Protein AF-A4BUB8-F1 (afdb_monomer)

Secondary structure (DSSP, 8-state):
--TTSSHHHHHHHHHHHHGGGS---------SS-------------------HHHHHHHHH-HHHHT--GGGSPPTTS----

Foldseek 3Di:
DPPPVPVVVVVVVVVVVVVVPDDPPDDDDDDPDDDDDDDDDDDDDDPDDDDDPVRLVVCCVCVVVVVHDNVPRDDPVPDDDD

pLDDT: mean 70.55, std 11.62, range [41.34, 89.75]

Radius of gyration: 38.13 Å; Cα contacts (8 Å, |Δi|>4): 11; chains: 1; bounding box: 90×34×76 Å

Organism: NCBI:txid314278

Solvent-accessible surface area (backbone atoms only — not comparable to full-atom values): 6020 Å² total; per-residue (Å²): 145,73,79,82,72,63,70,64,59,58,60,58,60,59,57,58,62,68,71,75,66,84,70,81,79,80,79,87,75,80,70,96,62,81,86,81,84,87,76,90,79,82,86,82,82,79,84,81,81,85,76,57,70,70,56,52,53,54,42,69,74,40,28,78,84,72,75,48,60,81,85,77,54,82,61,91,83,75,67,89,79,131

Sequence (82 aa):
MIHRLKSGGALLLVLGTLLGGCSPTVKLQAPDEPIRFDVNINITEQKRLQIDQELLELIKRNPELFGVTPEQLPNAATGSEK

Mean predicted aligned error: 18.93 Å

Structure (mmCIF, N/CA/C/O backbone):
data_AF-A4BUB8-F1
#
_entry.id   AF-A4BUB8-F1
#
loop_
_atom_site.group_PDB
_atom_site.id
_atom_site.type_symbol
_atom_site.label_atom_id
_atom_site.label_alt_id
_atom_site.label_comp_id
_atom_site.label_asym_id
_atom_site.label_entity_id
_atom_site.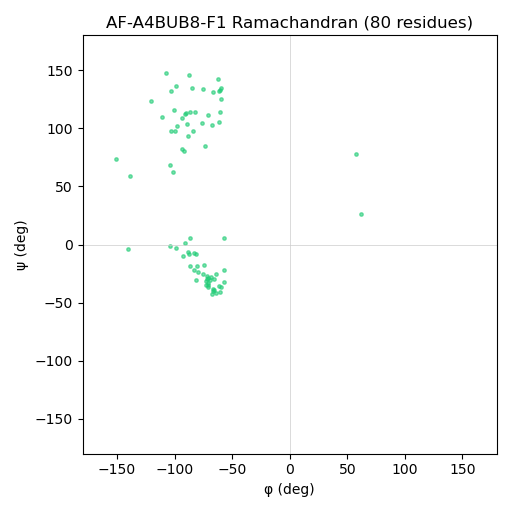label_seq_id
_atom_site.pdbx_PDB_ins_code
_atom_site.Cartn_x
_atom_site.Cartn_y
_atom_site.Cartn_z
_atom_site.occupancy
_atom_site.B_iso_or_equiv
_atom_site.auth_seq_id
_atom_site.auth_comp_id
_atom_site.auth_asym_id
_atom_site.auth_atom_id
_atom_site.pdbx_PDB_model_num
ATOM 1 N N . MET A 1 1 ? 66.379 8.633 -48.180 1.00 47.12 1 MET A N 1
ATOM 2 C CA . MET A 1 1 ? 65.949 9.752 -47.310 1.00 47.12 1 MET A CA 1
ATOM 3 C C . MET A 1 1 ? 64.411 9.818 -47.297 1.00 47.12 1 MET A C 1
ATOM 5 O O . MET A 1 1 ? 63.841 10.716 -47.882 1.00 47.12 1 MET A O 1
ATOM 9 N N . ILE A 1 2 ? 63.715 8.806 -46.743 1.00 55.59 2 ILE A N 1
ATOM 10 C CA . ILE A 1 2 ? 62.229 8.694 -46.842 1.00 55.59 2 ILE A CA 1
ATOM 11 C C . ILE A 1 2 ? 61.584 8.191 -45.523 1.00 55.59 2 ILE A C 1
ATOM 13 O O . ILE A 1 2 ? 60.369 8.153 -45.375 1.00 55.59 2 ILE A O 1
ATOM 17 N N . HIS A 1 3 ? 62.379 7.852 -44.499 1.00 52.59 3 HIS A N 1
ATOM 18 C CA . HIS A 1 3 ? 61.875 7.240 -43.257 1.00 52.59 3 HIS A CA 1
ATOM 19 C C . HIS A 1 3 ? 61.327 8.226 -42.202 1.00 52.59 3 HIS A C 1
ATOM 21 O O . HIS A 1 3 ? 60.762 7.783 -41.208 1.00 52.59 3 HIS A O 1
ATOM 27 N N . ARG A 1 4 ? 61.456 9.551 -42.381 1.00 56.41 4 ARG A N 1
ATOM 28 C CA . ARG A 1 4 ? 61.015 10.550 -41.378 1.00 56.41 4 ARG A CA 1
ATOM 29 C C . ARG A 1 4 ? 59.544 10.978 -41.503 1.00 56.41 4 ARG A C 1
ATOM 31 O O . ARG A 1 4 ? 59.046 11.649 -40.611 1.00 56.41 4 ARG A O 1
ATOM 38 N N . LEU A 1 5 ? 58.841 10.564 -42.562 1.00 53.62 5 LEU A N 1
ATOM 39 C CA . LEU A 1 5 ? 57.439 10.942 -42.810 1.00 53.62 5 LEU A CA 1
ATOM 40 C C . LEU A 1 5 ? 56.416 9.935 -42.234 1.00 53.62 5 LEU 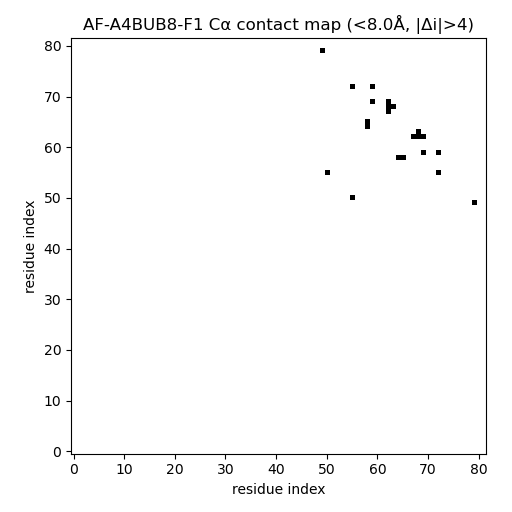A C 1
ATOM 42 O O . LEU A 1 5 ? 55.225 10.216 -42.177 1.00 53.62 5 LEU A O 1
ATOM 46 N N . LYS A 1 6 ? 56.866 8.757 -41.775 1.00 53.88 6 LYS A N 1
ATOM 47 C CA . LYS A 1 6 ? 55.991 7.654 -41.327 1.00 53.88 6 LYS A CA 1
ATOM 48 C C . LYS A 1 6 ? 55.570 7.752 -39.848 1.00 53.88 6 LYS A C 1
ATOM 50 O O . LYS A 1 6 ? 54.598 7.117 -39.455 1.00 53.88 6 LYS A O 1
ATOM 55 N N . SER A 1 7 ? 56.281 8.529 -39.027 1.00 57.53 7 SER A N 1
ATOM 56 C CA . SER A 1 7 ? 56.091 8.583 -37.565 1.00 57.53 7 SER A CA 1
ATOM 57 C C . SER A 1 7 ? 54.963 9.513 -37.097 1.00 57.53 7 SER A C 1
ATOM 59 O O . SER A 1 7 ? 54.435 9.305 -36.011 1.00 57.53 7 SER A O 1
ATOM 61 N N . GLY A 1 8 ? 54.555 10.504 -37.900 1.00 58.03 8 GLY A N 1
ATOM 62 C CA . GLY A 1 8 ? 53.444 11.408 -37.555 1.00 58.03 8 GLY A CA 1
ATOM 63 C C . GLY A 1 8 ? 52.053 10.831 -37.850 1.00 58.03 8 GLY A C 1
ATOM 64 O O . GLY A 1 8 ? 51.097 11.117 -37.136 1.00 58.03 8 GLY A O 1
ATOM 65 N N . GLY A 1 9 ? 51.939 9.972 -38.869 1.00 60.28 9 GLY A N 1
ATOM 66 C CA . GLY A 1 9 ? 50.652 9.406 -39.293 1.00 60.28 9 GLY A CA 1
ATOM 67 C C . GLY A 1 9 ? 50.073 8.372 -38.322 1.00 60.28 9 GLY A C 1
ATOM 68 O O . GLY A 1 9 ? 48.857 8.259 -38.203 1.00 60.28 9 GLY A O 1
ATOM 69 N N . ALA A 1 10 ? 50.926 7.648 -37.589 1.00 61.50 10 ALA A N 1
ATOM 70 C CA . ALA A 1 10 ? 50.483 6.619 -36.648 1.00 61.50 10 ALA A CA 1
ATOM 71 C C . ALA A 1 10 ? 49.797 7.206 -35.398 1.00 61.50 10 ALA A C 1
ATOM 73 O O . ALA A 1 10 ? 48.827 6.635 -34.909 1.00 61.50 10 ALA A O 1
ATOM 74 N N . LEU A 1 11 ? 50.251 8.369 -34.915 1.00 62.50 11 LEU A N 1
ATOM 75 C CA . LEU A 1 11 ? 49.677 9.030 -33.734 1.00 62.50 11 LEU A CA 1
ATOM 76 C C . LEU A 1 11 ? 48.280 9.611 -34.015 1.00 62.50 11 LEU A C 1
ATOM 78 O O . LEU A 1 11 ? 47.406 9.597 -33.152 1.00 62.50 11 LEU A O 1
ATOM 82 N N . LEU A 1 12 ? 48.057 10.073 -35.247 1.00 62.03 12 LEU A N 1
ATOM 83 C CA . LEU A 1 12 ? 46.794 10.666 -35.695 1.00 62.03 12 LEU A CA 1
ATOM 84 C C . LEU A 1 12 ? 45.684 9.614 -35.871 1.00 62.03 12 LEU A C 1
ATOM 86 O O . LEU A 1 12 ? 44.516 9.890 -35.607 1.00 62.03 12 LEU A O 1
ATOM 90 N N . LEU A 1 13 ? 46.059 8.389 -36.248 1.00 63.59 13 LEU A N 1
ATOM 91 C CA . LEU A 1 13 ? 45.139 7.258 -36.411 1.00 63.59 13 LEU A CA 1
ATOM 92 C C . LEU A 1 13 ? 44.641 6.699 -35.070 1.00 63.59 13 LEU A C 1
ATOM 94 O O . LEU A 1 13 ? 43.484 6.301 -34.965 1.00 63.59 13 LEU A O 1
ATOM 98 N N . VAL A 1 14 ? 45.489 6.713 -34.037 1.00 65.69 14 VAL A N 1
ATOM 99 C CA . VAL A 1 14 ? 45.112 6.283 -32.681 1.00 65.69 14 VAL A CA 1
ATOM 100 C C . VAL A 1 14 ? 44.158 7.284 -32.028 1.00 65.69 14 VAL A C 1
ATOM 102 O O . VAL A 1 14 ? 43.220 6.877 -31.357 1.00 65.69 14 VAL A O 1
ATOM 105 N N . LEU A 1 15 ? 44.332 8.589 -32.257 1.00 65.62 15 LEU A N 1
ATOM 106 C CA . LEU A 1 15 ? 43.469 9.599 -31.638 1.00 65.62 15 LEU A CA 1
ATOM 107 C C . LEU A 1 15 ? 42.032 9.579 -32.195 1.00 65.62 15 LEU A C 1
ATOM 109 O O . LEU A 1 15 ? 41.087 9.847 -31.459 1.00 65.62 15 LEU A O 1
ATOM 113 N N . GLY A 1 16 ? 41.850 9.208 -33.468 1.00 63.75 16 GLY A N 1
ATOM 114 C CA . GLY A 1 16 ? 40.533 9.148 -34.111 1.00 63.75 16 GLY A CA 1
ATOM 115 C C . GLY A 1 16 ? 39.608 8.048 -33.575 1.00 63.75 16 GLY A C 1
ATOM 116 O O . GLY A 1 16 ? 38.390 8.218 -33.590 1.00 63.75 16 GLY A O 1
ATOM 117 N N . THR A 1 17 ? 40.151 6.940 -33.059 1.00 64.88 17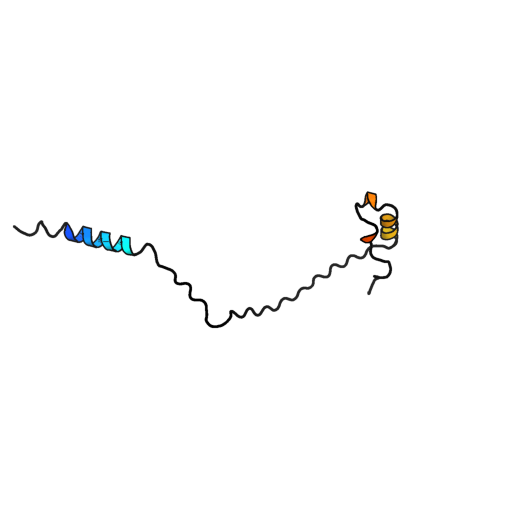 THR A N 1
ATOM 118 C CA . THR A 1 17 ? 39.336 5.824 -32.545 1.00 64.88 17 THR A CA 1
ATOM 119 C C . THR A 1 17 ? 38.790 6.080 -31.140 1.00 64.88 17 THR A C 1
ATOM 121 O O . THR A 1 17 ? 37.743 5.536 -30.796 1.00 64.88 17 THR A O 1
ATOM 124 N N . LEU A 1 18 ? 39.429 6.955 -30.349 1.00 63.56 18 LEU A N 1
ATOM 125 C CA . LEU A 1 18 ? 38.955 7.309 -29.005 1.00 63.56 18 LEU A CA 1
ATOM 126 C C . LEU A 1 18 ? 37.694 8.193 -29.027 1.00 63.56 18 LEU A C 1
ATOM 128 O O . LEU A 1 18 ? 36.901 8.133 -28.091 1.00 63.56 18 LEU A O 1
ATOM 132 N N . LEU A 1 19 ? 37.465 8.980 -30.087 1.00 63.50 19 LEU A N 1
ATOM 133 C CA . LEU A 1 19 ? 36.294 9.867 -30.174 1.00 63.50 19 LEU A CA 1
ATOM 1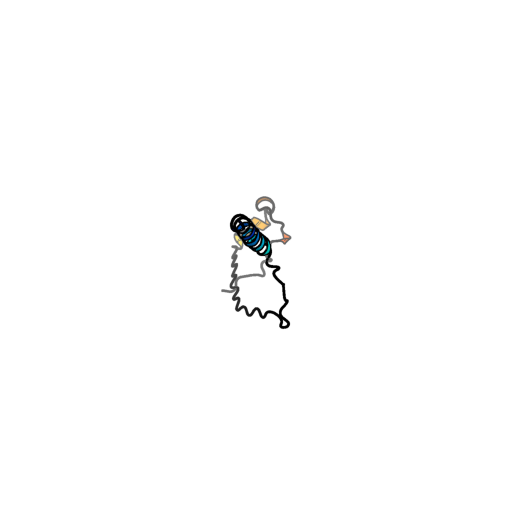34 C C . LEU A 1 19 ? 35.000 9.144 -30.598 1.00 63.50 19 LEU A C 1
ATOM 136 O O . LEU A 1 19 ? 33.911 9.664 -30.366 1.00 63.50 19 LEU A O 1
ATOM 140 N N . GLY A 1 20 ? 35.089 7.946 -31.188 1.00 64.62 20 GLY A N 1
ATOM 141 C CA . GLY A 1 20 ? 33.928 7.200 -31.698 1.00 64.62 20 GLY A CA 1
ATOM 142 C C . GLY A 1 20 ? 33.137 6.402 -30.650 1.00 64.62 20 GLY A C 1
ATOM 143 O O . GLY A 1 20 ? 32.080 5.869 -30.971 1.00 64.62 20 GLY A O 1
ATOM 144 N N . GLY A 1 21 ? 33.631 6.298 -29.411 1.00 61.31 21 GLY A N 1
ATOM 145 C CA . GLY A 1 21 ? 33.045 5.444 -28.366 1.00 61.31 21 GLY A CA 1
ATOM 146 C C . GLY A 1 21 ? 32.137 6.145 -27.348 1.00 61.31 21 GLY A C 1
ATOM 147 O O . GLY A 1 21 ? 31.592 5.482 -26.472 1.00 61.31 21 GLY A O 1
ATOM 148 N N . CYS A 1 22 ? 31.968 7.470 -27.418 1.00 65.06 22 CYS A N 1
ATOM 149 C CA . CYS A 1 22 ? 31.441 8.256 -26.290 1.00 65.06 22 CYS A CA 1
ATOM 150 C C . CYS A 1 22 ? 29.901 8.352 -26.202 1.00 65.06 22 CYS A C 1
ATOM 152 O O . CYS A 1 22 ? 29.377 9.086 -25.368 1.00 65.06 22 CYS A O 1
ATOM 154 N N . SER A 1 23 ? 29.149 7.641 -27.052 1.00 65.81 23 SER A N 1
ATOM 155 C CA . SER A 1 23 ? 27.680 7.658 -26.987 1.00 65.81 23 SER A CA 1
ATOM 156 C C . SER A 1 23 ? 27.058 6.348 -27.490 1.00 65.81 23 SER A C 1
ATOM 158 O O . SER A 1 23 ? 26.522 6.297 -28.602 1.00 65.81 23 SER A O 1
ATOM 160 N N . PRO A 1 24 ? 27.140 5.248 -26.713 1.00 67.44 24 PRO A N 1
ATOM 161 C CA . PRO A 1 24 ? 26.383 4.046 -27.028 1.00 67.44 24 PRO A CA 1
ATOM 162 C C . PRO A 1 24 ? 24.894 4.400 -26.974 1.00 67.44 24 PRO A C 1
ATOM 164 O O . PRO A 1 24 ? 24.322 4.632 -25.911 1.00 67.44 24 PRO A O 1
ATOM 167 N N . THR A 1 25 ? 24.274 4.506 -28.148 1.00 73.25 25 THR A N 1
ATOM 168 C CA . THR A 1 25 ? 22.844 4.789 -28.267 1.00 73.25 25 THR A CA 1
ATOM 169 C C . THR A 1 25 ? 22.080 3.579 -27.743 1.00 73.25 25 THR A C 1
ATOM 171 O O . THR A 1 25 ? 21.999 2.547 -28.409 1.00 73.25 25 THR A O 1
ATOM 174 N N . VAL A 1 26 ? 21.548 3.693 -26.527 1.00 72.50 26 VAL A N 1
ATOM 175 C CA . VAL A 1 26 ? 20.712 2.660 -25.913 1.00 72.50 26 VAL A CA 1
ATOM 176 C C . VAL A 1 26 ? 19.377 2.642 -26.646 1.00 72.50 26 VAL A C 1
ATOM 178 O O . VAL A 1 26 ? 18.601 3.594 -26.579 1.00 72.50 26 VAL A O 1
ATOM 181 N N . LYS A 1 27 ? 19.113 1.560 -27.380 1.00 72.56 27 LYS A N 1
ATOM 182 C CA . LYS A 1 27 ? 17.812 1.343 -28.010 1.00 72.56 27 LYS A CA 1
ATOM 183 C C . LYS A 1 27 ? 16.860 0.752 -26.978 1.00 72.56 27 LYS A C 1
ATOM 185 O O . LYS A 1 27 ? 17.060 -0.364 -26.513 1.00 72.56 27 LYS A O 1
ATOM 190 N N . LEU A 1 28 ? 15.832 1.517 -26.630 1.00 74.38 28 LEU A N 1
ATOM 191 C CA . LEU A 1 28 ? 14.698 1.046 -25.844 1.00 74.38 28 LEU A CA 1
ATOM 192 C C . LEU A 1 28 ? 13.809 0.212 -26.768 1.00 74.38 28 LEU A C 1
ATOM 194 O O . LEU A 1 28 ? 13.124 0.762 -27.628 1.00 74.38 28 LEU A O 1
ATOM 198 N N . GLN A 1 29 ? 13.853 -1.108 -26.618 1.00 73.56 29 GLN A N 1
ATOM 199 C CA . GLN A 1 29 ? 12.890 -1.998 -27.254 1.00 73.56 29 GLN A CA 1
ATOM 200 C C . GLN A 1 29 ? 11.855 -2.384 -26.200 1.00 73.56 29 GLN A C 1
ATOM 202 O O . GLN A 1 29 ? 12.199 -2.973 -25.176 1.00 73.56 29 GLN A O 1
ATOM 207 N N . ALA A 1 30 ? 10.604 -1.978 -26.416 1.00 78.00 30 ALA A N 1
ATOM 208 C CA . ALA A 1 30 ? 9.501 -2.425 -25.580 1.00 78.00 30 ALA A CA 1
ATOM 209 C C . ALA A 1 30 ? 9.309 -3.938 -25.805 1.00 78.00 30 ALA A C 1
ATOM 211 O O . ALA A 1 30 ? 9.290 -4.355 -26.964 1.00 78.00 30 ALA A O 1
ATOM 212 N N . PRO A 1 31 ? 9.206 -4.758 -24.746 1.00 75.12 31 PRO A N 1
ATOM 213 C CA . PRO A 1 31 ? 8.894 -6.176 -24.888 1.00 75.12 31 PRO A CA 1
ATOM 214 C C . PRO A 1 31 ? 7.536 -6.363 -25.580 1.00 75.12 31 PRO A C 1
ATOM 216 O O . PRO A 1 31 ? 6.572 -5.688 -25.219 1.00 75.12 31 PRO A O 1
ATOM 219 N N . ASP A 1 32 ? 7.452 -7.276 -26.552 1.00 79.56 32 ASP A N 1
ATOM 220 C CA . ASP A 1 32 ? 6.197 -7.613 -27.248 1.00 79.56 32 ASP A CA 1
ATOM 221 C C . ASP A 1 32 ? 5.159 -8.241 -26.303 1.00 79.56 32 ASP A C 1
ATOM 223 O O . ASP A 1 32 ? 3.950 -8.144 -26.518 1.00 79.56 32 ASP A O 1
ATOM 227 N N . GLU A 1 33 ? 5.637 -8.866 -25.225 1.00 81.25 33 GLU A N 1
ATOM 228 C CA . GLU A 1 33 ? 4.803 -9.453 -24.187 1.00 81.25 33 GLU A CA 1
ATOM 229 C C . GLU A 1 33 ? 4.677 -8.525 -22.967 1.00 81.25 33 GLU A C 1
ATOM 231 O O . GLU A 1 33 ? 5.676 -7.975 -22.490 1.00 81.25 33 GLU A O 1
ATOM 236 N N . PRO A 1 34 ? 3.466 -8.366 -22.400 1.00 81.44 34 PRO A N 1
ATOM 237 C CA . PRO A 1 34 ? 3.264 -7.564 -21.200 1.00 81.44 34 PRO A CA 1
ATOM 238 C C . PRO A 1 34 ? 4.065 -8.095 -20.006 1.00 81.44 34 PRO A C 1
ATOM 240 O O . PRO A 1 34 ? 3.985 -9.279 -19.673 1.00 81.44 34 PRO A O 1
ATOM 243 N N . ILE A 1 35 ? 4.761 -7.197 -19.306 1.00 80.62 35 ILE A N 1
ATOM 244 C CA . ILE A 1 35 ? 5.490 -7.502 -18.068 1.00 80.62 35 ILE A CA 1
ATOM 245 C C . ILE A 1 35 ? 4.486 -8.012 -17.025 1.00 80.62 35 ILE A C 1
ATOM 247 O O . ILE A 1 35 ? 3.597 -7.277 -16.590 1.00 80.62 35 ILE A O 1
ATOM 251 N N . ARG A 1 36 ? 4.608 -9.283 -16.631 1.00 79.94 36 ARG A N 1
ATOM 252 C CA . ARG A 1 36 ? 3.757 -9.891 -15.602 1.00 79.94 36 ARG A CA 1
ATOM 253 C C . ARG A 1 36 ? 4.362 -9.624 -14.233 1.00 79.94 36 ARG A C 1
ATOM 255 O O . ARG A 1 36 ? 5.440 -10.117 -13.917 1.00 79.94 36 ARG A O 1
ATOM 262 N N . PHE A 1 37 ? 3.658 -8.836 -13.435 1.00 79.19 37 PHE A N 1
ATOM 263 C CA . PHE A 1 37 ? 3.998 -8.593 -12.042 1.00 79.19 37 PHE A CA 1
ATOM 264 C C . PHE A 1 37 ? 3.054 -9.420 -11.168 1.00 79.19 37 PHE A C 1
ATOM 266 O O . PHE A 1 37 ? 1.905 -9.035 -10.961 1.00 79.19 37 PHE A O 1
ATOM 273 N N . ASP A 1 38 ? 3.520 -10.590 -10.729 1.00 82.06 38 ASP A N 1
ATOM 274 C CA . ASP A 1 38 ? 2.782 -11.459 -9.812 1.00 82.06 38 ASP A CA 1
ATOM 275 C C . ASP A 1 38 ? 3.231 -11.143 -8.387 1.00 82.06 38 ASP A C 1
ATOM 277 O O . ASP A 1 38 ? 4.379 -11.390 -8.011 1.00 82.06 38 ASP A O 1
ATOM 281 N N . VAL A 1 39 ? 2.353 -10.502 -7.618 1.00 81.69 39 VAL A N 1
ATOM 282 C CA . VAL A 1 39 ? 2.660 -10.109 -6.242 1.00 81.69 39 VAL A CA 1
ATOM 283 C C . VAL A 1 39 ?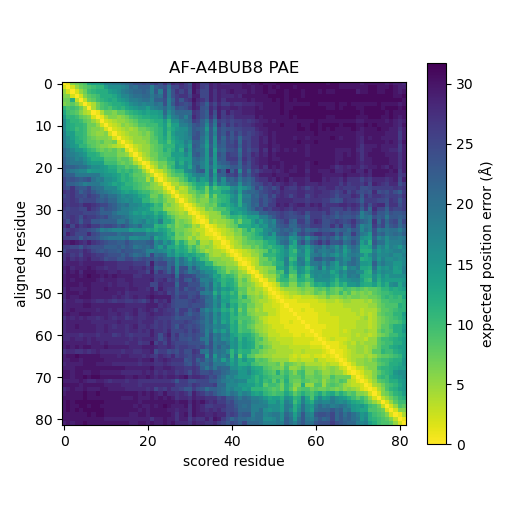 1.680 -10.753 -5.296 1.00 81.69 39 VAL A C 1
ATOM 285 O O . VAL A 1 39 ? 0.477 -10.507 -5.359 1.00 81.69 39 VAL A O 1
ATOM 288 N N . ASN A 1 40 ? 2.218 -11.496 -4.337 1.00 80.19 40 ASN A N 1
ATOM 289 C CA . ASN A 1 40 ? 1.458 -11.997 -3.208 1.00 80.19 40 ASN A CA 1
ATOM 290 C C . ASN A 1 40 ? 1.557 -11.000 -2.044 1.00 80.19 40 ASN A C 1
ATOM 292 O O . ASN A 1 40 ? 2.372 -11.160 -1.133 1.00 80.19 40 ASN A O 1
ATOM 296 N N . ILE A 1 41 ? 0.757 -9.934 -2.106 1.00 76.38 41 ILE A N 1
ATOM 297 C CA . ILE A 1 4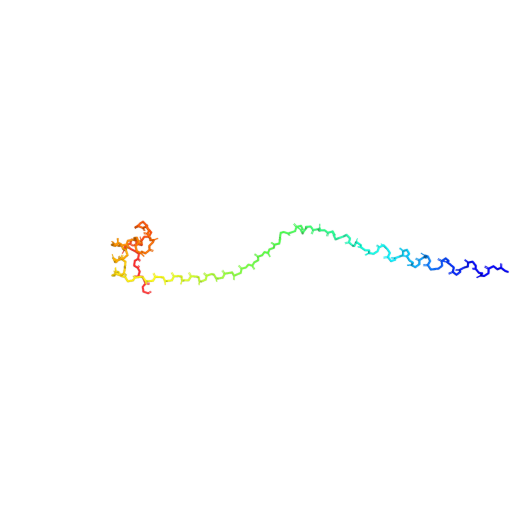1 ? 0.692 -8.920 -1.050 1.00 76.38 41 ILE A CA 1
ATOM 298 C C . ILE A 1 41 ? -0.379 -9.338 -0.035 1.00 76.38 41 ILE A C 1
ATOM 300 O O . ILE A 1 41 ? -1.566 -9.330 -0.345 1.00 76.38 41 ILE A O 1
ATOM 304 N N . ASN A 1 42 ? 0.032 -9.660 1.194 1.00 76.25 42 ASN A N 1
ATOM 305 C CA . ASN A 1 42 ? -0.881 -9.813 2.331 1.00 76.25 42 ASN A CA 1
ATOM 306 C C . ASN A 1 42 ? -0.874 -8.517 3.152 1.00 76.25 42 ASN A C 1
ATOM 308 O O . ASN A 1 42 ? 0.066 -8.266 3.905 1.00 76.25 42 ASN A O 1
ATOM 312 N N . ILE A 1 43 ? -1.902 -7.679 2.989 1.00 72.38 43 ILE A N 1
ATOM 313 C CA . ILE A 1 43 ? -2.077 -6.466 3.801 1.00 72.38 43 ILE A CA 1
ATOM 314 C C . ILE A 1 43 ? -2.898 -6.819 5.040 1.00 72.38 43 ILE A C 1
ATOM 316 O O . ILE A 1 43 ? -4.118 -6.955 4.973 1.00 72.38 43 ILE A O 1
ATOM 320 N N . THR A 1 44 ? -2.219 -6.924 6.182 1.00 70.38 44 THR A N 1
ATOM 321 C CA . THR A 1 44 ? -2.846 -7.072 7.502 1.00 70.38 44 THR A CA 1
ATOM 322 C C . THR A 1 44 ? -2.767 -5.742 8.254 1.00 70.38 44 THR A C 1
ATOM 324 O O . THR A 1 44 ? -2.037 -5.610 9.232 1.00 70.38 44 THR A O 1
ATOM 327 N N . GLU A 1 45 ? -3.497 -4.720 7.800 1.00 72.44 45 GLU A N 1
ATOM 328 C CA . GLU A 1 45 ? -3.700 -3.508 8.605 1.00 72.44 45 GLU A CA 1
ATOM 329 C C . GLU A 1 45 ? -4.924 -3.681 9.508 1.00 72.44 45 GLU A C 1
ATOM 331 O O . GLU A 1 45 ? -6.058 -3.395 9.128 1.00 72.44 45 GLU A O 1
ATOM 336 N N . GLN A 1 46 ? -4.696 -4.138 10.740 1.00 58.56 46 GLN A N 1
ATOM 337 C CA . GLN A 1 46 ? -5.719 -4.121 11.783 1.00 58.56 46 GLN A CA 1
ATOM 338 C C . GLN A 1 46 ? -5.581 -2.844 12.615 1.00 58.56 46 GLN A C 1
ATOM 340 O O . GLN A 1 46 ? -5.000 -2.847 13.699 1.00 58.56 46 GLN A O 1
ATOM 345 N N . LYS A 1 47 ? -6.130 -1.727 12.126 1.00 63.72 47 LYS A N 1
ATOM 346 C CA . LYS A 1 47 ? -6.329 -0.540 12.972 1.00 63.72 47 LYS A CA 1
ATOM 347 C C . LYS A 1 47 ? -7.500 -0.803 13.922 1.00 63.72 47 LYS A C 1
ATOM 349 O O . LYS A 1 47 ? -8.640 -0.460 13.633 1.00 63.72 47 LYS A O 1
ATOM 354 N N . ARG A 1 48 ? -7.231 -1.452 15.057 1.00 65.31 48 ARG A N 1
ATOM 355 C CA . ARG A 1 48 ? -8.191 -1.565 16.164 1.00 65.31 48 ARG A CA 1
ATOM 356 C C . ARG A 1 48 ? -8.084 -0.297 17.015 1.00 65.31 48 ARG A C 1
ATOM 358 O O . ARG A 1 48 ? -7.198 -0.193 17.856 1.00 65.31 48 ARG A O 1
ATOM 365 N N . LEU A 1 49 ? -8.976 0.666 16.793 1.00 68.94 49 LEU A N 1
ATOM 366 C CA . LEU A 1 49 ? -9.202 1.768 17.731 1.00 68.94 49 LEU A CA 1
ATOM 367 C C . LEU A 1 49 ? -10.448 1.424 18.552 1.00 68.94 49 LEU A C 1
ATOM 369 O O . LEU A 1 49 ? -11.568 1.580 18.079 1.00 68.94 49 LEU A O 1
ATOM 373 N N . GLN A 1 50 ? -10.247 0.885 19.755 1.00 69.38 50 GLN A N 1
ATOM 374 C CA . GLN A 1 50 ? -11.320 0.708 20.735 1.00 69.38 50 GLN A CA 1
ATOM 375 C C . GL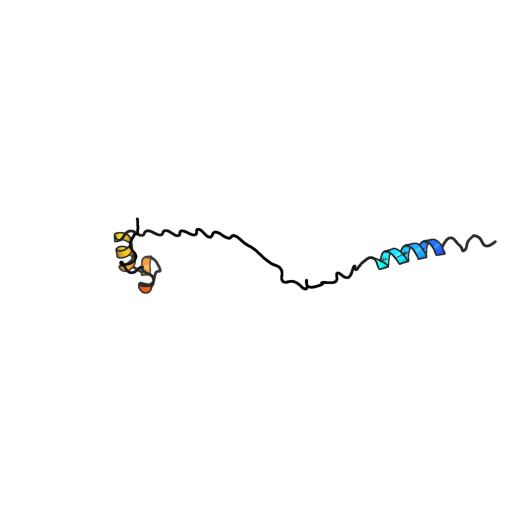N A 1 50 ? -11.347 1.963 21.605 1.00 69.38 50 GLN A C 1
ATOM 377 O O . GLN A 1 50 ? -10.381 2.234 22.316 1.00 69.38 50 GLN A O 1
ATOM 382 N N . ILE A 1 51 ? -12.415 2.752 21.498 1.00 79.44 51 ILE A N 1
ATOM 383 C CA . ILE A 1 51 ? -12.625 3.944 22.324 1.00 79.44 51 ILE A CA 1
ATOM 384 C C . ILE A 1 51 ? -13.663 3.585 23.386 1.00 79.44 51 ILE A C 1
ATOM 386 O O . ILE A 1 51 ? -14.694 2.999 23.062 1.00 79.44 51 ILE A O 1
ATOM 390 N N . ASP A 1 52 ? -13.375 3.917 24.643 1.00 81.00 52 ASP A N 1
ATOM 391 C CA . ASP A 1 52 ? -14.320 3.745 25.744 1.00 81.00 52 ASP A CA 1
ATOM 392 C C . ASP A 1 52 ? -15.577 4.608 25.517 1.00 81.00 52 ASP A C 1
ATOM 394 O O . ASP A 1 52 ? -15.498 5.743 25.034 1.00 81.00 52 ASP A O 1
ATOM 398 N N . GLN A 1 53 ? -16.746 4.085 25.881 1.00 82.50 53 GLN A N 1
ATOM 399 C CA . GLN A 1 53 ? -18.026 4.774 25.737 1.00 82.50 53 GLN A CA 1
ATOM 400 C C . GLN A 1 53 ? -18.071 6.068 26.558 1.00 82.50 53 GLN A C 1
ATOM 402 O O . GLN A 1 53 ? -18.637 7.059 26.097 1.00 82.50 53 GLN A O 1
ATOM 407 N N . GLU A 1 54 ? -17.447 6.096 27.739 1.00 80.75 54 GLU A N 1
ATOM 408 C CA . GLU A 1 54 ? -17.386 7.310 28.562 1.00 80.75 54 GLU A CA 1
ATOM 409 C C . GLU A 1 54 ? -16.556 8.407 27.879 1.00 80.75 54 GLU A C 1
ATOM 411 O O . GLU A 1 54 ? -16.944 9.577 27.852 1.00 80.75 54 GLU A O 1
ATOM 416 N N . LEU A 1 55 ? -15.453 8.017 27.234 1.00 84.50 55 LEU A N 1
ATOM 417 C CA . LEU A 1 55 ? -14.607 8.928 26.470 1.00 84.50 55 LEU A CA 1
ATOM 418 C C . LEU A 1 55 ? -15.342 9.478 25.238 1.00 84.50 55 LEU A C 1
ATOM 420 O O . LEU A 1 55 ? -15.253 10.673 24.960 1.00 84.50 55 LEU A O 1
ATOM 424 N N . LEU A 1 56 ? -16.122 8.649 24.534 1.00 84.94 56 LEU A N 1
ATOM 425 C CA . LEU A 1 56 ? -16.964 9.111 23.424 1.00 84.94 56 LEU A CA 1
ATOM 426 C C . LEU A 1 56 ? -17.989 10.154 23.879 1.00 84.94 56 LEU A C 1
ATOM 428 O O . LEU A 1 56 ? -18.193 11.147 23.186 1.00 84.94 56 LEU A O 1
ATOM 432 N N . GLU A 1 57 ? -18.612 9.966 25.041 1.00 86.69 57 GLU A N 1
ATOM 433 C CA . GLU A 1 57 ? -19.562 10.937 25.592 1.00 86.69 57 GLU A CA 1
ATOM 434 C C . GLU A 1 57 ? -18.887 12.260 25.976 1.00 86.69 57 GLU A C 1
ATOM 436 O O . GLU A 1 57 ? -19.443 13.330 25.720 1.00 86.69 57 GLU A O 1
ATOM 441 N N . LEU A 1 58 ? -17.669 12.220 26.523 1.00 87.88 58 LEU A N 1
ATOM 442 C CA . LEU A 1 58 ? -16.891 13.428 26.814 1.00 87.88 58 LEU A CA 1
ATOM 443 C C . LEU A 1 58 ? -16.523 14.202 25.543 1.00 87.88 58 LEU A C 1
ATOM 445 O O . LEU A 1 58 ? -16.648 15.430 25.520 1.00 87.88 58 LEU A O 1
ATOM 449 N N . ILE A 1 59 ? -16.124 13.489 24.486 1.00 87.75 59 ILE A N 1
ATOM 450 C CA . ILE A 1 59 ? -15.783 14.085 23.190 1.00 87.75 59 ILE A CA 1
ATOM 451 C C . ILE A 1 59 ? -17.031 14.682 22.524 1.00 87.75 59 ILE A C 1
ATOM 453 O O . ILE A 1 59 ? -16.977 15.805 22.033 1.00 87.75 59 ILE A O 1
ATOM 457 N N . LYS A 1 60 ? -18.178 13.987 22.563 1.00 86.31 60 LYS A N 1
ATOM 458 C CA . LYS A 1 60 ? -19.458 14.505 22.041 1.00 86.31 60 LYS A CA 1
ATOM 459 C C . LYS A 1 60 ? -19.907 15.789 22.733 1.00 86.31 60 LYS A C 1
ATOM 461 O O . LYS A 1 60 ? -20.517 16.638 22.093 1.00 86.31 60 LYS A O 1
ATOM 466 N N . ARG A 1 61 ? -19.658 15.908 24.040 1.00 89.75 61 ARG A N 1
ATOM 467 C CA . ARG A 1 61 ? -20.062 17.078 24.834 1.00 89.75 61 ARG A CA 1
ATOM 468 C C . ARG A 1 61 ? -19.187 18.305 24.587 1.00 89.75 61 ARG A C 1
ATOM 470 O O . ARG A 1 61 ? -19.675 19.405 24.809 1.00 89.75 61 ARG A O 1
ATOM 477 N N . ASN A 1 62 ? -17.937 18.117 24.156 1.00 89.44 62 ASN A N 1
ATOM 478 C CA . ASN A 1 62 ? -16.961 19.199 23.971 1.00 89.44 62 ASN A CA 1
ATOM 479 C C . ASN A 1 62 ? -16.133 19.004 22.678 1.00 89.44 62 ASN A C 1
ATOM 481 O O . ASN A 1 62 ? -14.907 18.858 22.743 1.00 89.44 62 ASN A O 1
ATOM 485 N N . PRO A 1 63 ? -16.767 18.939 21.495 1.00 85.75 63 PRO A N 1
ATOM 486 C CA . PRO A 1 63 ? -16.088 18.668 20.224 1.00 85.75 63 PRO A CA 1
ATOM 487 C C . PRO A 1 63 ? -14.964 19.671 19.905 1.00 85.75 63 PRO A C 1
ATOM 489 O O . PRO A 1 63 ? -13.935 19.304 19.333 1.00 85.75 63 PRO A O 1
ATOM 492 N N . GLU A 1 64 ? -15.114 20.923 20.336 1.00 85.69 64 GLU A N 1
ATOM 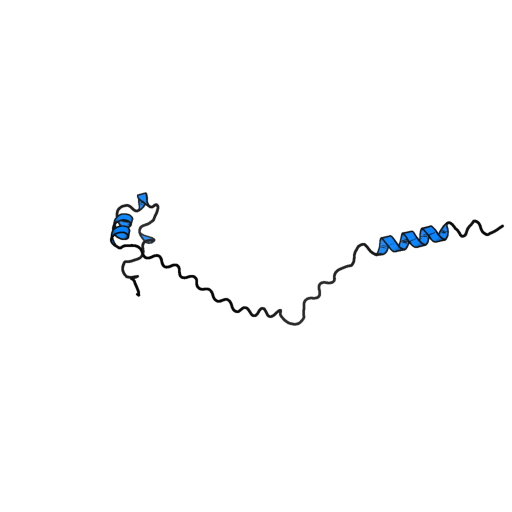493 C CA . GLU A 1 64 ? -14.143 22.004 20.174 1.00 85.69 64 GLU A CA 1
ATOM 494 C C . GLU A 1 64 ? -12.837 21.786 20.947 1.00 85.69 64 GLU A C 1
ATOM 496 O O . GLU A 1 64 ? -11.783 22.213 20.478 1.00 85.69 64 GLU A O 1
ATOM 501 N N . LEU A 1 65 ? -12.873 21.084 22.089 1.00 88.00 65 LEU A N 1
ATOM 502 C CA . LEU A 1 65 ? -11.666 20.761 22.862 1.00 88.00 65 LEU A CA 1
ATOM 503 C C . LEU A 1 65 ? -10.794 19.723 22.154 1.00 88.00 65 LEU A C 1
ATOM 505 O O . LEU A 1 65 ? -9.576 19.712 22.323 1.00 88.00 65 LEU A O 1
ATOM 509 N N . PHE A 1 66 ? -11.422 18.858 21.360 1.00 86.25 66 PHE A N 1
ATOM 510 C CA . PHE A 1 66 ? -10.755 17.771 20.651 1.00 86.25 66 PHE A CA 1
ATOM 511 C C . PHE A 1 66 ? -10.561 18.065 19.158 1.00 86.25 66 PHE A C 1
ATOM 513 O O . PHE A 1 66 ? -9.980 17.245 18.451 1.00 86.25 66 PHE A O 1
ATOM 520 N N . GLY A 1 67 ? -11.020 19.225 18.673 1.00 85.12 67 GLY A N 1
ATOM 521 C CA . GLY A 1 67 ? -10.898 19.625 17.270 1.00 85.12 67 GLY A CA 1
ATOM 522 C C . GLY A 1 67 ? -11.630 18.694 16.297 1.00 85.12 67 GLY A C 1
ATOM 523 O O . GLY A 1 67 ? -11.223 18.586 15.142 1.00 85.12 67 GLY A O 1
ATOM 524 N N . VAL A 1 68 ? -12.677 18.001 16.758 1.00 83.75 68 VAL A N 1
ATOM 525 C CA . VAL A 1 68 ? -13.473 17.059 15.954 1.00 83.75 68 VAL A CA 1
ATOM 526 C C . VAL A 1 68 ? -14.839 17.650 15.644 1.00 83.75 68 VAL A C 1
ATOM 528 O O . VAL A 1 68 ? -15.405 18.365 16.468 1.00 83.75 68 VAL A O 1
ATOM 531 N N . THR A 1 69 ? -15.411 17.336 14.481 1.00 78.06 69 THR A N 1
ATOM 532 C CA . THR A 1 69 ? -16.823 17.647 14.237 1.00 78.06 69 THR A CA 1
ATOM 533 C C . THR A 1 69 ? -17.709 16.494 14.730 1.00 78.06 69 THR A C 1
ATOM 535 O O . THR A 1 69 ? -17.313 15.328 14.631 1.00 78.06 69 THR A O 1
ATOM 538 N N . PRO A 1 70 ? -18.922 16.769 15.256 1.00 70.88 70 PRO A N 1
ATOM 539 C CA . PRO A 1 70 ? -19.832 15.730 15.755 1.00 70.88 70 PRO A CA 1
ATOM 540 C C . PRO A 1 70 ? -20.194 14.651 14.722 1.00 70.88 70 PRO A C 1
ATOM 542 O O . PRO A 1 70 ? -20.575 13.547 15.098 1.00 70.88 70 PRO A O 1
ATOM 545 N N . GLU A 1 71 ? -20.054 14.952 13.430 1.00 70.38 71 GLU A N 1
ATOM 546 C CA . GLU A 1 71 ? -20.317 14.032 12.317 1.00 70.38 71 GLU A CA 1
ATOM 547 C C . GLU A 1 71 ? -19.226 12.961 12.132 1.00 70.38 71 GLU A C 1
ATOM 549 O O . GLU A 1 71 ? -19.467 11.941 11.492 1.00 70.38 71 GLU A O 1
ATOM 554 N N . GLN A 1 72 ? -18.030 13.161 12.698 1.00 65.38 72 GLN A N 1
ATOM 555 C CA . GLN A 1 72 ? -16.896 12.232 12.587 1.00 65.38 72 GLN A CA 1
ATOM 556 C C . GLN A 1 72 ? -16.853 11.200 13.723 1.00 65.38 72 GLN A C 1
ATOM 558 O O . GLN A 1 72 ? -15.929 10.385 13.786 1.00 65.38 72 GLN A O 1
ATOM 563 N N . LEU A 1 73 ? -17.825 11.239 14.638 1.00 71.62 73 LEU A N 1
ATOM 564 C CA . LEU A 1 73 ? -17.878 10.327 15.770 1.00 71.62 73 LEU A CA 1
ATOM 565 C C . LEU A 1 73 ? -18.561 9.016 15.368 1.00 71.62 73 LEU A C 1
ATOM 567 O O . LEU A 1 73 ? -19.610 9.041 14.722 1.00 71.62 73 LEU A O 1
ATOM 571 N N . PRO A 1 74 ? -17.992 7.859 15.748 1.00 69.81 74 PRO A N 1
ATOM 572 C CA . PRO A 1 74 ? -18.613 6.578 15.468 1.00 69.81 74 PRO A CA 1
ATOM 573 C C . PRO A 1 74 ? -19.995 6.530 16.124 1.00 69.81 74 PRO A C 1
ATOM 575 O O . PRO A 1 74 ? -20.154 6.752 17.329 1.00 69.81 74 PRO A O 1
ATOM 578 N N . ASN A 1 75 ? -21.011 6.237 15.316 1.00 65.19 75 ASN A N 1
ATOM 579 C CA . ASN A 1 75 ? -22.346 5.959 15.819 1.00 65.19 75 ASN A CA 1
ATOM 580 C C . ASN A 1 75 ? -22.233 4.720 16.710 1.00 65.19 75 ASN A C 1
ATOM 582 O O . ASN A 1 75 ? -21.632 3.729 16.300 1.00 65.19 75 ASN A O 1
ATOM 586 N N . ALA A 1 76 ? -22.814 4.756 17.911 1.00 56.97 76 ALA A N 1
ATOM 587 C CA . ALA A 1 76 ? -22.690 3.725 18.953 1.00 56.97 76 ALA A CA 1
ATOM 588 C C . ALA A 1 76 ? -23.126 2.291 18.542 1.00 56.97 76 ALA A C 1
ATOM 590 O O . ALA A 1 76 ? -23.163 1.394 19.377 1.00 56.97 76 ALA A O 1
ATOM 591 N N . ALA A 1 77 ? -23.459 2.068 17.268 1.00 54.84 77 ALA A N 1
ATOM 592 C CA . ALA A 1 77 ? -23.761 0.785 16.652 1.00 54.84 77 ALA A CA 1
ATOM 593 C C . ALA A 1 77 ? -22.528 0.040 16.098 1.00 54.84 77 ALA A C 1
ATOM 595 O O . ALA A 1 77 ? -22.666 -1.105 15.682 1.00 54.84 77 ALA A O 1
ATOM 596 N N . THR A 1 78 ? -21.328 0.627 16.095 1.00 53.22 78 THR A N 1
ATOM 597 C CA . THR A 1 78 ? -20.101 -0.093 15.703 1.00 53.22 78 THR A CA 1
ATOM 598 C C . THR A 1 78 ? -19.308 -0.524 16.936 1.00 53.22 78 THR A C 1
ATOM 600 O O . THR A 1 78 ? -18.194 -0.063 17.174 1.00 53.22 78 THR A O 1
ATOM 603 N N . GLY A 1 79 ? -19.928 -1.383 17.752 1.00 53.25 79 GLY A N 1
ATOM 604 C CA . GLY A 1 79 ? -19.269 -2.148 18.812 1.00 53.25 79 GLY A CA 1
ATOM 605 C C . GLY A 1 79 ? -18.477 -3.304 18.202 1.00 53.25 79 GLY A C 1
ATOM 606 O O . GLY A 1 79 ? -18.920 -3.945 17.258 1.00 53.25 79 GLY A O 1
ATOM 607 N N . SER A 1 80 ? -17.236 -3.501 18.639 1.00 54.41 80 SER A N 1
ATOM 608 C CA . SER A 1 80 ? -16.952 -4.540 19.634 1.00 54.41 80 SER A CA 1
ATOM 609 C C . SER A 1 80 ? -17.409 -5.917 19.147 1.00 54.41 80 SER A C 1
ATOM 611 O O . SER A 1 80 ? -18.442 -6.435 19.560 1.00 54.41 80 SER A O 1
ATOM 613 N N . GLU A 1 81 ?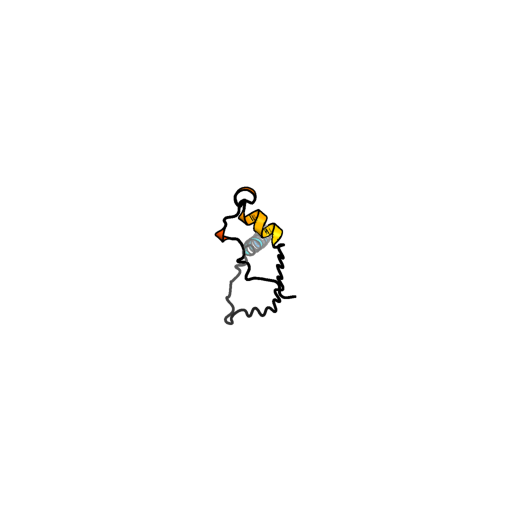 -16.613 -6.518 18.265 1.00 49.66 81 GLU A N 1
ATOM 614 C CA . GLU A 1 81 ? -16.599 -7.970 18.143 1.00 49.66 81 GLU A CA 1
ATOM 615 C C . GLU A 1 81 ? -15.247 -8.458 18.674 1.00 49.66 81 GLU A C 1
ATOM 617 O O . GLU A 1 81 ? -14.186 -8.129 18.124 1.00 49.66 81 GLU A O 1
ATOM 622 N N . LYS A 1 82 ? -15.371 -9.100 19.841 1.00 41.34 82 LYS A N 1
ATOM 623 C CA . LYS A 1 82 ? -14.453 -9.971 20.583 1.00 41.34 82 LYS A CA 1
ATOM 624 C C . LYS A 1 82 ? -13.136 -10.329 19.890 1.00 41.34 82 LYS A C 1
ATOM 626 O O . LYS A 1 82 ? -13.173 -10.867 18.765 1.00 41.34 82 LYS A O 1
#